Protein AF-A0A925HGG9-F1 (afdb_monomer)

pLDDT: mean 87.17, std 14.85, range [41.72, 98.56]

Radius of gyration: 19.0 Å; Cα contacts (8 Å, |Δi|>4): 160; chains: 1; bounding box: 37×39×63 Å

Mean predicted aligned error: 7.13 Å

Sequence (146 aa):
MLAAGDPIEQRTAVAWAAAGFAATGLAPALGLSPELPGMVASDLAGRQEWWLITAAATAGALWLFLRADKLALRLLAIPLALAPHLWGAPHHVAEAAKSGVPPELAAQFAATSLAVQAILWVLTGFFVGLLWARIGGQPKAAAARG

Nearest PDB structures (foldseek):
  3l8i-assembly3_C-2  TM=3.356E-01  e=2.930E+00  Homo sapiens
  3l8i-assembly4_C  TM=3.356E-01  e=2.930E+00  Homo sapiens
  3rqe-assembly1_C  TM=2.935E-01  e=8.608E+00  Homo sapiens
  7zbh-assembly1_D  TM=2.697E-01  e=5.593E+00  Borreliella burgdorferi B31
  7zbh-assembly1_K  TM=2.684E-01  e=4.272E+00  Borreliella burgdorferi B31

Secondary structure (DSSP, 8-state):
-GGGT----HHHHHHHHHHHHIIIIIHHHTTSPPPPTT-----HHHHHHHHHHHHHHHHHHHHHHHH-SSHHHHHHHHHHHHHHHHH-----HHHHTT--S-HHHHHHHHHHHHHHHHHHHHHHHHHHHHHHHHTT-----SSS--

Solvent-accessible surface area (backbone atoms only — not comparable to full-atom values): 8052 Å² total; per-residue (Å²): 86,77,95,69,72,48,73,66,35,41,72,51,26,28,52,53,21,49,49,48,32,42,13,70,46,54,56,28,38,77,58,58,56,61,73,63,90,88,56,64,70,51,68,62,66,58,44,53,51,48,38,51,51,31,20,51,32,30,43,50,14,53,48,32,45,76,66,46,88,49,66,70,50,30,57,50,14,54,61,44,47,44,51,58,63,73,81,46,53,77,71,49,69,83,39,55,77,66,42,91,64,58,66,67,60,46,51,50,49,25,53,50,51,51,50,52,50,46,51,50,28,38,49,49,11,40,50,51,12,54,50,37,48,71,78,65,49,72,77,93,75,82,92,84,82,128

Foldseek 3Di:
DVVQPDQLALVVLLVVLLLQLCLQPVLLCVQVFDFDPPAPFPDPVQSVVLSVQLSVLSSCLVCQLVPPPDPVSNVVSVCSNCVSPVVGGDDPPVRNVVGPDPVVVGVVCRVVVSVVSSVVSSVSSNVSNVVCVVVPSDDPPDPPDD

Structure (mmCIF, N/CA/C/O backbone):
data_AF-A0A925HGG9-F1
#
_entry.id   AF-A0A925HGG9-F1
#
loop_
_atom_site.group_PDB
_atom_site.id
_atom_site.type_symbol
_atom_site.label_atom_id
_atom_site.label_alt_id
_atom_site.label_comp_id
_atom_site.label_asym_id
_atom_site.label_entity_id
_atom_site.label_seq_id
_atom_site.pdbx_PDB_ins_code
_atom_site.Cartn_x
_atom_site.Cartn_y
_atom_site.Cartn_z
_atom_site.occupancy
_atom_site.B_iso_or_equiv
_atom_site.auth_seq_id
_atom_site.auth_comp_id
_atom_site.auth_asym_id
_atom_site.auth_atom_id
_atom_site.pdbx_PDB_model_num
ATOM 1 N N . MET A 1 1 ? -10.135 3.835 8.286 1.00 86.12 1 MET A N 1
ATOM 2 C CA . MET A 1 1 ? -10.427 4.569 9.543 1.00 86.12 1 MET A CA 1
ATOM 3 C C . MET A 1 1 ? -11.913 4.812 9.732 1.00 86.12 1 MET A C 1
ATOM 5 O O . MET A 1 1 ? -12.518 4.043 10.459 1.00 86.12 1 MET A O 1
ATOM 9 N N . LEU A 1 2 ? -12.517 5.792 9.042 1.00 86.38 2 LEU A N 1
ATOM 10 C CA . LEU A 1 2 ? -13.942 6.135 9.197 1.00 86.38 2 LEU A CA 1
ATOM 11 C C . LEU A 1 2 ? -14.874 4.952 8.907 1.00 86.38 2 LEU A C 1
ATOM 13 O O . LEU A 1 2 ? -15.634 4.548 9.777 1.00 86.38 2 LEU A O 1
ATOM 17 N N . ALA A 1 3 ? -14.730 4.325 7.735 1.00 86.50 3 ALA A N 1
ATOM 18 C CA . ALA A 1 3 ? -15.484 3.118 7.374 1.00 86.50 3 ALA A CA 1
ATOM 19 C C . ALA A 1 3 ? -15.253 1.943 8.342 1.00 86.50 3 ALA A C 1
ATOM 21 O O . ALA A 1 3 ? -16.055 1.024 8.424 1.00 86.50 3 ALA A O 1
ATOM 22 N N . ALA A 1 4 ? -14.136 1.974 9.068 1.00 85.75 4 ALA A N 1
ATOM 23 C CA . ALA A 1 4 ? -13.725 0.934 9.997 1.00 85.75 4 ALA A CA 1
ATOM 24 C C . ALA A 1 4 ? -14.189 1.220 11.441 1.00 85.75 4 ALA A C 1
ATOM 26 O O . ALA A 1 4 ? -14.038 0.374 12.319 1.00 85.75 4 ALA A O 1
ATOM 27 N N . GLY A 1 5 ? -14.740 2.411 11.702 1.00 86.44 5 GLY A N 1
ATOM 28 C CA . GLY A 1 5 ? -15.112 2.857 13.045 1.00 86.44 5 GLY A CA 1
ATOM 29 C C . GLY A 1 5 ? -13.922 3.036 13.993 1.00 86.44 5 GLY A C 1
ATOM 30 O O . GLY A 1 5 ? -14.117 3.097 15.203 1.00 86.44 5 GLY A O 1
ATOM 31 N N . ASP A 1 6 ? -12.695 3.101 13.468 1.00 87.81 6 ASP A N 1
ATOM 32 C CA . ASP A 1 6 ? -11.502 3.266 14.299 1.00 87.81 6 ASP A CA 1
ATOM 33 C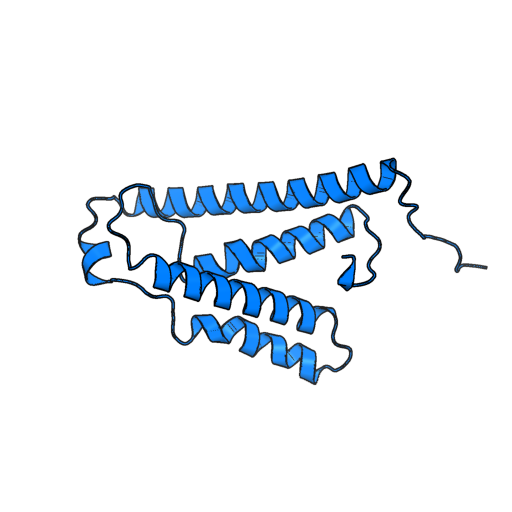 C . ASP A 1 6 ? -11.351 4.711 14.781 1.00 87.81 6 ASP A C 1
ATOM 35 O O . ASP A 1 6 ? -11.584 5.639 13.997 1.00 87.81 6 ASP A O 1
ATOM 39 N N . PRO A 1 7 ? -10.863 4.928 16.018 1.00 88.12 7 PRO A N 1
ATOM 40 C CA . PRO A 1 7 ? -10.482 6.260 16.456 1.00 88.12 7 PRO A CA 1
ATOM 41 C C . PRO A 1 7 ? -9.349 6.795 15.569 1.00 88.12 7 PRO A C 1
ATOM 43 O O . PRO A 1 7 ? -8.360 6.102 15.292 1.00 88.12 7 PRO A O 1
ATOM 46 N N . ILE A 1 8 ? -9.498 8.043 15.119 1.00 89.75 8 ILE A N 1
ATOM 47 C CA . ILE A 1 8 ? -8.494 8.738 14.306 1.00 89.75 8 ILE A CA 1
ATOM 48 C C . ILE A 1 8 ? -7.428 9.307 15.239 1.00 89.75 8 ILE A C 1
ATOM 50 O O . ILE A 1 8 ? -7.400 10.486 15.576 1.00 89.75 8 ILE A O 1
ATOM 54 N N . GLU A 1 9 ? -6.563 8.407 15.684 1.00 91.56 9 GLU A N 1
ATOM 55 C CA . GLU A 1 9 ? -5.372 8.709 16.466 1.00 91.56 9 GLU A CA 1
ATOM 56 C C . GLU A 1 9 ? -4.123 8.447 15.631 1.00 91.56 9 GLU A C 1
ATOM 58 O O . GLU A 1 9 ? -4.153 7.668 14.677 1.00 91.56 9 GLU A O 1
ATOM 63 N N . GLN A 1 10 ? -2.997 9.036 16.032 1.00 91.62 10 GLN A N 1
ATOM 64 C CA . GLN A 1 10 ? -1.728 8.926 15.312 1.00 91.62 10 GLN A CA 1
ATOM 65 C C . GLN A 1 10 ? -1.331 7.477 14.999 1.00 91.62 10 GLN A C 1
ATOM 67 O O . GLN A 1 10 ? -1.019 7.175 13.850 1.00 91.62 10 GLN A O 1
ATOM 72 N N . ARG A 1 11 ? -1.402 6.559 15.978 1.00 92.81 11 ARG A N 1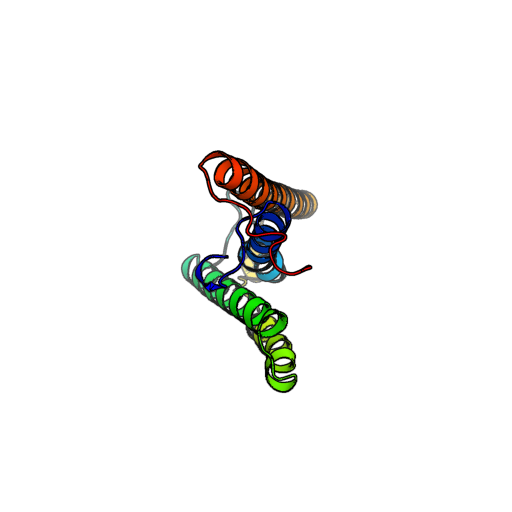
ATOM 73 C CA . ARG A 1 11 ? -1.045 5.142 15.760 1.00 92.81 11 ARG A CA 1
ATOM 74 C C . ARG A 1 11 ? -1.903 4.502 14.667 1.00 92.81 11 ARG A C 1
ATOM 76 O O . ARG A 1 11 ? -1.390 3.824 13.782 1.00 92.81 11 ARG A O 1
ATOM 83 N N . THR A 1 12 ? -3.211 4.743 14.719 1.00 93.44 12 THR A N 1
ATOM 84 C CA . THR A 1 12 ? -4.171 4.114 13.819 1.00 93.44 12 THR A CA 1
ATOM 85 C C . THR A 1 12 ? -4.041 4.747 12.441 1.00 93.44 12 THR A C 1
ATOM 87 O O . THR A 1 12 ? -4.078 4.042 11.441 1.00 93.44 12 THR A O 1
ATOM 90 N N . ALA A 1 13 ? -3.837 6.064 12.372 1.00 95.31 13 ALA A N 1
ATOM 91 C CA . ALA A 1 13 ? -3.688 6.794 11.119 1.00 95.31 13 ALA A CA 1
ATOM 92 C C . ALA A 1 13 ? -2.432 6.360 10.364 1.00 95.31 13 ALA A C 1
ATOM 94 O O . ALA A 1 13 ? -2.503 6.093 9.168 1.00 95.31 13 ALA A O 1
ATOM 95 N N . VAL A 1 14 ? -1.312 6.193 11.072 1.00 96.69 14 VAL A N 1
ATOM 96 C CA . VAL A 1 14 ? -0.078 5.648 10.493 1.00 96.69 14 VAL A CA 1
ATOM 97 C C . VAL A 1 14 ? -0.268 4.195 10.048 1.00 96.69 14 VAL A C 1
ATOM 99 O O . VAL A 1 14 ? 0.162 3.850 8.952 1.00 96.69 14 VAL A O 1
ATOM 102 N N . ALA A 1 15 ? -0.960 3.352 10.823 1.00 95.81 15 ALA A N 1
ATOM 103 C CA . ALA A 1 15 ? -1.235 1.968 10.422 1.00 95.81 15 ALA A CA 1
ATOM 104 C C . ALA A 1 15 ? -2.099 1.883 9.148 1.00 95.81 15 ALA A C 1
ATOM 106 O O . ALA A 1 15 ? -1.789 1.121 8.233 1.00 95.81 15 ALA A O 1
ATOM 107 N N . TRP A 1 16 ? -3.150 2.702 9.050 1.00 95.81 16 TRP A N 1
ATOM 108 C CA . TRP A 1 16 ? -3.981 2.788 7.846 1.00 95.81 16 TRP A CA 1
ATOM 109 C C . TRP A 1 16 ? -3.215 3.358 6.651 1.00 95.81 16 TRP A C 1
ATOM 111 O O . TRP A 1 16 ? -3.417 2.899 5.529 1.00 95.81 16 TRP A O 1
ATOM 121 N N . ALA A 1 17 ? -2.310 4.309 6.876 1.00 97.31 17 ALA A N 1
ATOM 122 C CA . ALA A 1 17 ? -1.447 4.824 5.825 1.00 97.31 17 ALA A CA 1
ATOM 123 C C . ALA A 1 17 ? -0.430 3.781 5.335 1.00 97.31 17 ALA A C 1
ATOM 125 O O . ALA A 1 17 ? -0.222 3.652 4.133 1.00 97.31 17 ALA A O 1
ATOM 126 N N . ALA A 1 18 ? 0.147 2.984 6.238 1.00 97.88 18 ALA A N 1
ATOM 127 C CA . ALA A 1 18 ? 1.018 1.868 5.875 1.00 97.88 18 ALA A CA 1
ATOM 128 C C . ALA A 1 18 ? 0.265 0.804 5.058 1.00 97.88 18 ALA A C 1
ATOM 130 O O . ALA A 1 18 ? 0.793 0.306 4.067 1.00 97.88 18 ALA A O 1
ATOM 131 N N . ALA A 1 19 ? -0.991 0.506 5.413 1.00 97.31 19 ALA A N 1
ATOM 132 C CA . ALA A 1 19 ? -1.858 -0.353 4.606 1.00 97.31 19 ALA A CA 1
ATOM 133 C C . ALA A 1 19 ? -2.152 0.257 3.220 1.00 97.31 19 ALA A C 1
ATOM 135 O O . ALA A 1 19 ? -2.147 -0.456 2.219 1.00 97.31 19 ALA A O 1
ATOM 136 N N . GLY A 1 20 ? -2.350 1.579 3.147 1.00 97.50 20 GLY A N 1
ATOM 137 C CA . GLY A 1 20 ? -2.492 2.315 1.889 1.00 97.50 20 GLY A CA 1
ATOM 138 C C . GLY A 1 20 ? -1.255 2.205 0.998 1.00 97.50 20 GLY A C 1
ATOM 139 O O . GLY A 1 20 ? -1.380 1.887 -0.185 1.00 97.50 20 GLY A O 1
ATOM 140 N N . PHE A 1 21 ? -0.058 2.370 1.566 1.00 98.44 21 PHE A N 1
ATOM 141 C CA . PHE A 1 21 ? 1.205 2.130 0.864 1.00 98.44 21 PHE A CA 1
ATOM 142 C C . PHE A 1 21 ? 1.334 0.678 0.397 1.00 98.44 21 PHE A C 1
ATOM 144 O O . PHE A 1 21 ? 1.690 0.437 -0.755 1.00 98.44 21 PHE A O 1
ATOM 151 N N . ALA A 1 22 ? 1.010 -0.290 1.258 1.00 98.19 22 ALA A N 1
ATOM 152 C CA . ALA A 1 22 ? 1.078 -1.702 0.904 1.00 98.19 22 ALA A CA 1
ATOM 153 C C . ALA A 1 22 ? 0.184 -2.024 -0.305 1.00 98.19 22 ALA A C 1
ATOM 155 O O . ALA A 1 22 ? 0.620 -2.714 -1.223 1.00 98.19 22 ALA A O 1
ATOM 156 N N . ALA A 1 23 ? -1.033 -1.470 -0.332 1.00 98.12 23 ALA A N 1
ATOM 157 C CA . ALA A 1 23 ? -1.988 -1.683 -1.411 1.00 98.12 23 ALA A CA 1
ATOM 158 C C . ALA A 1 23 ? -1.634 -0.942 -2.708 1.00 98.12 23 ALA A C 1
ATOM 160 O O . ALA A 1 23 ? -1.776 -1.501 -3.784 1.00 98.12 23 ALA A O 1
ATOM 161 N N . THR A 1 24 ? -1.177 0.308 -2.634 1.00 97.50 24 THR A N 1
ATOM 162 C CA . THR A 1 24 ? -1.029 1.176 -3.824 1.00 97.50 24 THR A CA 1
ATOM 163 C C . THR A 1 24 ? 0.402 1.292 -4.346 1.00 97.50 24 THR A C 1
ATOM 165 O O . THR A 1 24 ? 0.613 1.698 -5.488 1.00 97.50 24 THR A O 1
ATOM 168 N N . GLY A 1 25 ? 1.387 0.954 -3.517 1.00 97.25 25 GLY A N 1
ATOM 169 C CA . GLY A 1 25 ? 2.809 1.040 -3.831 1.00 97.25 25 GLY A CA 1
ATOM 170 C C . GLY A 1 25 ? 3.468 -0.327 -3.822 1.00 97.25 25 GLY A C 1
ATOM 171 O O . GLY A 1 25 ? 3.876 -0.824 -4.867 1.00 97.25 25 GLY A O 1
ATOM 172 N N . LEU A 1 26 ? 3.537 -0.954 -2.645 1.00 97.56 26 LEU A N 1
ATOM 173 C CA . LEU A 1 26 ? 4.348 -2.155 -2.445 1.00 97.56 26 LEU A CA 1
ATOM 174 C C . LEU A 1 26 ? 3.864 -3.349 -3.273 1.00 97.56 26 LEU A C 1
ATOM 176 O O . LEU A 1 26 ? 4.652 -3.898 -4.035 1.00 97.56 26 LEU A O 1
ATOM 180 N N . ALA A 1 27 ? 2.595 -3.751 -3.136 1.00 97.31 27 ALA A N 1
ATOM 181 C CA . ALA A 1 27 ? 2.078 -4.915 -3.850 1.00 97.31 27 ALA A CA 1
ATOM 182 C C . ALA A 1 27 ? 2.096 -4.709 -5.374 1.00 97.31 27 ALA A C 1
ATOM 184 O O . ALA A 1 27 ? 2.662 -5.558 -6.063 1.00 97.31 27 ALA A O 1
ATOM 185 N N . PRO A 1 28 ? 1.611 -3.580 -5.932 1.00 96.06 28 PRO A N 1
ATOM 186 C CA . PRO A 1 28 ? 1.734 -3.336 -7.363 1.00 96.06 28 PRO A CA 1
ATOM 187 C C . PRO A 1 28 ? 3.186 -3.350 -7.847 1.00 96.06 28 PRO A C 1
ATOM 189 O O . PRO A 1 28 ? 3.455 -3.951 -8.880 1.00 96.06 28 PRO A O 1
ATOM 192 N N . ALA A 1 29 ? 4.137 -2.790 -7.092 1.00 95.25 29 ALA A N 1
ATOM 193 C CA . ALA A 1 29 ? 5.542 -2.756 -7.497 1.00 95.25 29 ALA A CA 1
ATOM 194 C C . ALA A 1 29 ? 6.227 -4.130 -7.570 1.00 95.25 29 ALA A C 1
ATOM 196 O O . ALA A 1 29 ? 7.273 -4.237 -8.207 1.00 95.25 29 ALA A O 1
ATOM 197 N N . LEU A 1 30 ? 5.641 -5.182 -6.981 1.00 93.31 30 LEU A N 1
ATOM 198 C CA . LEU A 1 30 ? 6.107 -6.560 -7.177 1.00 93.31 30 LEU A CA 1
ATOM 199 C C . LEU A 1 30 ? 5.879 -7.059 -8.610 1.00 93.31 30 LEU A C 1
ATOM 201 O O . LEU A 1 30 ? 6.578 -7.967 -9.049 1.00 93.31 30 LEU A O 1
ATOM 205 N N . GLY A 1 31 ? 4.892 -6.501 -9.319 1.00 90.56 31 GLY A N 1
ATOM 206 C CA . GLY A 1 31 ? 4.619 -6.819 -10.722 1.00 90.56 31 GLY A CA 1
ATOM 207 C C . GLY A 1 31 ? 4.934 -5.679 -11.690 1.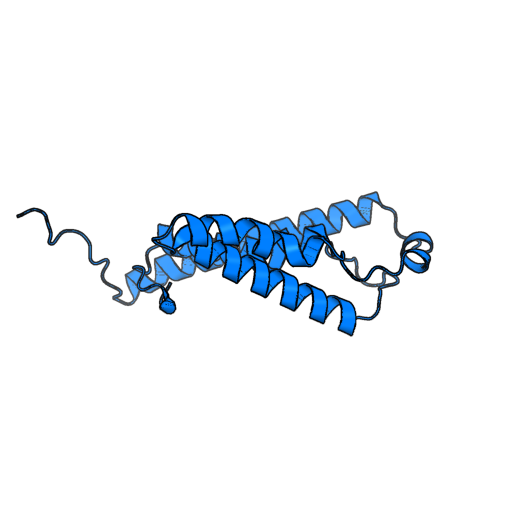00 90.56 31 GLY A C 1
ATOM 208 O O . GLY A 1 31 ? 5.375 -5.948 -12.794 1.00 90.56 31 GLY A O 1
ATOM 209 N N . LEU A 1 32 ? 4.730 -4.421 -11.297 1.00 89.75 32 LEU A N 1
ATOM 210 C CA . LEU A 1 32 ? 5.003 -3.216 -12.090 1.00 89.75 32 LEU A CA 1
ATOM 211 C C . LEU A 1 32 ? 5.836 -2.236 -11.264 1.00 89.75 32 LEU A C 1
ATOM 213 O O . LEU A 1 32 ? 5.300 -1.323 -10.631 1.00 89.75 32 LEU A O 1
ATOM 217 N N . SER A 1 33 ? 7.153 -2.434 -11.242 1.00 90.62 33 SER A N 1
ATOM 218 C CA . SER A 1 33 ? 8.067 -1.511 -10.565 1.00 90.62 33 SER A CA 1
ATOM 219 C C . SER A 1 33 ? 8.001 -0.106 -11.183 1.00 90.62 33 SER A C 1
ATOM 221 O O . SER A 1 33 ? 7.816 -0.003 -12.397 1.00 90.62 33 SER A O 1
ATOM 223 N N . PRO A 1 34 ? 8.208 0.973 -10.402 1.00 90.69 34 PRO A N 1
ATOM 224 C CA . PRO A 1 34 ? 8.263 2.326 -10.948 1.00 90.69 34 PRO A CA 1
ATOM 225 C C . PRO A 1 34 ? 9.278 2.441 -12.091 1.00 90.69 34 PRO A C 1
ATOM 227 O O . PRO A 1 34 ? 10.420 2.000 -11.969 1.00 90.69 34 PRO A O 1
ATOM 230 N N . GLU A 1 35 ? 8.854 3.058 -13.189 1.00 87.06 35 GLU A N 1
ATOM 231 C CA . GLU A 1 35 ? 9.629 3.173 -14.423 1.00 87.06 35 GLU A CA 1
ATOM 232 C C . GLU A 1 35 ? 10.223 4.578 -14.590 1.00 87.06 35 GLU A C 1
ATOM 234 O O . GLU A 1 35 ? 9.564 5.579 -14.296 1.00 87.06 35 GLU A O 1
ATOM 239 N N . LEU A 1 36 ? 11.460 4.665 -15.094 1.00 86.88 36 LEU A N 1
ATOM 240 C CA . LEU A 1 36 ? 12.079 5.945 -15.440 1.00 86.88 36 LEU A CA 1
ATOM 241 C C . LEU A 1 36 ? 11.307 6.654 -16.565 1.00 86.88 36 LEU A C 1
ATOM 243 O O . LEU A 1 36 ? 10.815 6.000 -17.493 1.00 86.88 36 LEU A O 1
ATOM 247 N N . PRO A 1 37 ? 11.273 7.998 -16.555 1.00 80.62 37 PRO A N 1
ATOM 248 C CA . PRO A 1 37 ? 10.771 8.761 -17.688 1.00 80.62 37 PRO A CA 1
ATOM 249 C C . PRO A 1 37 ? 11.505 8.380 -18.981 1.00 80.62 37 PRO A C 1
ATOM 251 O O . PRO A 1 37 ? 12.734 8.352 -19.017 1.00 80.62 37 PRO A O 1
ATOM 254 N N . GLY A 1 38 ? 10.751 8.112 -20.049 1.00 74.94 38 GLY A N 1
ATOM 255 C CA . GLY A 1 38 ? 11.309 7.818 -21.372 1.00 74.94 38 GLY A CA 1
ATOM 256 C C . GLY A 1 38 ? 11.721 6.361 -21.615 1.00 74.94 38 GLY A C 1
ATOM 257 O O . GLY A 1 38 ? 12.257 6.077 -22.685 1.00 74.94 38 GLY A O 1
ATOM 258 N N . MET A 1 39 ? 11.466 5.431 -20.684 1.00 77.38 39 MET A N 1
ATOM 259 C CA . MET A 1 39 ? 11.589 4.000 -20.993 1.00 77.38 39 MET A CA 1
ATOM 260 C C . MET A 1 39 ? 10.526 3.562 -22.004 1.00 77.38 39 MET A C 1
ATOM 262 O O . MET A 1 39 ? 9.408 4.079 -22.010 1.00 77.38 39 MET A O 1
ATOM 266 N N . VAL A 1 40 ? 10.879 2.593 -22.856 1.00 68.69 40 VAL A N 1
ATOM 267 C CA . VAL A 1 40 ? 9.897 1.936 -23.725 1.00 68.69 40 VAL A CA 1
ATOM 268 C C . VAL A 1 40 ? 8.990 1.116 -22.823 1.00 68.69 40 VAL A C 1
ATOM 270 O O . VAL A 1 40 ? 9.432 0.168 -22.177 1.00 68.69 40 VAL A O 1
ATOM 273 N N . ALA A 1 41 ? 7.747 1.556 -22.727 1.00 63.31 41 ALA A N 1
ATOM 274 C CA . ALA A 1 41 ? 6.822 1.112 -21.711 1.00 63.31 41 ALA A CA 1
ATOM 275 C C . ALA A 1 41 ? 5.624 0.420 -22.363 1.00 63.31 41 ALA A C 1
ATOM 277 O O . ALA A 1 41 ? 5.203 0.815 -23.452 1.00 63.31 41 ALA A O 1
ATOM 278 N N . SER A 1 42 ? 5.056 -0.584 -21.688 1.00 64.38 42 SER A N 1
ATOM 279 C CA . SER A 1 42 ? 3.899 -1.307 -22.218 1.00 64.38 42 SER A CA 1
ATOM 280 C C . SER A 1 42 ? 2.647 -0.436 -22.309 1.00 64.38 42 SER A C 1
ATOM 282 O O . SER A 1 42 ? 2.632 0.699 -21.817 1.00 64.38 42 SER A O 1
ATOM 284 N N . ASP A 1 43 ? 1.590 -0.961 -22.938 1.00 79.25 43 ASP A N 1
ATOM 285 C CA . ASP A 1 43 ? 0.301 -0.271 -23.016 1.00 79.25 43 ASP A CA 1
ATOM 286 C C . ASP A 1 43 ? -0.088 0.295 -21.640 1.00 79.25 43 ASP A C 1
ATOM 288 O O . ASP A 1 43 ? -0.160 -0.420 -20.633 1.00 79.25 43 ASP A O 1
ATOM 292 N N . LEU A 1 44 ? -0.259 1.618 -21.588 1.00 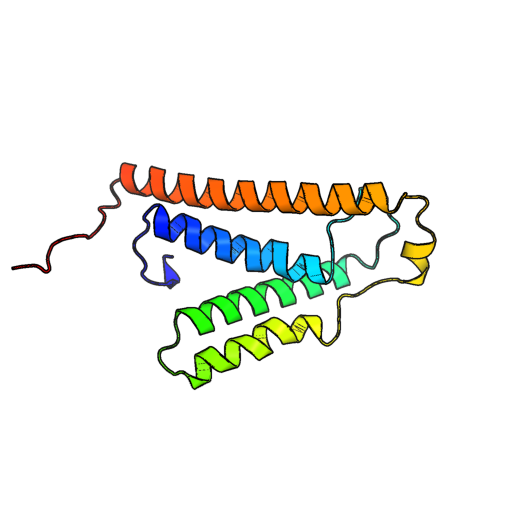83.50 44 LEU A N 1
ATOM 293 C CA . LEU A 1 44 ? -0.520 2.325 -20.342 1.00 83.50 44 LEU A CA 1
ATOM 294 C C . LEU A 1 44 ? -1.843 1.851 -19.741 1.00 83.50 44 LEU A C 1
ATOM 296 O O . LEU A 1 44 ? -1.917 1.679 -18.527 1.00 83.50 44 LEU A O 1
ATOM 300 N N . ALA A 1 45 ? -2.857 1.607 -20.575 1.00 88.50 45 ALA A N 1
ATOM 301 C CA . ALA A 1 45 ? -4.168 1.181 -20.107 1.00 88.50 45 ALA A CA 1
ATOM 302 C C . ALA A 1 45 ? -4.085 -0.167 -19.378 1.00 88.50 45 ALA A C 1
ATOM 304 O O . ALA A 1 45 ? -4.524 -0.252 -18.231 1.00 88.50 45 ALA A O 1
ATOM 305 N N . GLY A 1 46 ? -3.422 -1.169 -19.966 1.00 89.44 46 GLY A N 1
ATOM 306 C CA . GLY A 1 46 ? -3.225 -2.469 -19.318 1.00 89.44 46 GLY A CA 1
ATOM 307 C C . GLY A 1 46 ? -2.504 -2.380 -17.966 1.00 89.44 46 GLY A C 1
ATOM 308 O O . GLY A 1 46 ? -2.885 -3.049 -17.005 1.00 89.44 46 GLY A O 1
ATOM 309 N N . ARG A 1 47 ? -1.489 -1.515 -17.842 1.00 89.94 47 ARG A N 1
ATOM 310 C CA . ARG A 1 47 ? -0.780 -1.307 -16.566 1.00 89.94 47 ARG A CA 1
ATOM 311 C C . ARG A 1 47 ? -1.642 -0.626 -15.510 1.00 89.94 47 ARG A C 1
ATOM 313 O O . ARG A 1 47 ? -1.605 -1.035 -14.353 1.00 89.94 47 ARG A O 1
ATOM 320 N N . GLN A 1 48 ? -2.413 0.389 -15.896 1.00 93.00 48 GLN A N 1
ATOM 321 C CA . GLN A 1 48 ? -3.332 1.081 -14.988 1.00 93.00 48 GLN A CA 1
ATOM 322 C C . GLN A 1 48 ? -4.438 0.141 -14.498 1.00 93.00 48 GLN A C 1
ATOM 324 O O . GLN A 1 48 ? -4.742 0.120 -13.307 1.00 93.00 48 GLN A O 1
ATOM 329 N N . GLU A 1 49 ? -4.993 -0.681 -15.390 1.00 94.56 49 GLU A N 1
ATOM 330 C CA . GLU A 1 49 ? -5.979 -1.701 -15.035 1.00 94.56 49 GLU A CA 1
ATOM 331 C C . GLU A 1 49 ? -5.394 -2.721 -14.052 1.00 94.56 49 GLU A C 1
ATOM 333 O O . GLU A 1 49 ? -5.951 -2.934 -12.972 1.00 94.56 49 GLU A O 1
ATOM 338 N N . TRP A 1 50 ? -4.231 -3.299 -14.368 1.00 95.00 50 TRP A N 1
ATOM 339 C CA . TRP A 1 50 ? -3.583 -4.267 -13.484 1.00 95.00 50 TRP A CA 1
ATOM 340 C C . TRP A 1 50 ? -3.209 -3.650 -12.129 1.00 95.00 50 TRP A C 1
ATOM 342 O O . TRP A 1 50 ? -3.387 -4.288 -11.087 1.00 95.00 50 TRP A O 1
ATOM 352 N N . TRP A 1 51 ? -2.743 -2.397 -12.116 1.00 96.06 51 TRP A N 1
ATOM 353 C CA . TRP A 1 51 ? -2.456 -1.662 -10.885 1.00 96.06 51 TRP A CA 1
ATOM 354 C C . TRP A 1 51 ? -3.717 -1.484 -10.035 1.00 96.06 51 TRP A C 1
ATOM 356 O O . TRP A 1 51 ? -3.689 -1.796 -8.845 1.00 96.06 51 TRP A O 1
ATOM 366 N N . LEU A 1 52 ? -4.834 -1.053 -10.635 1.00 97.19 52 LEU A N 1
ATOM 367 C CA . LEU A 1 52 ? -6.109 -0.870 -9.935 1.00 97.19 52 LEU A CA 1
ATOM 368 C C . LEU A 1 52 ? -6.611 -2.183 -9.330 1.00 97.19 52 LEU A C 1
ATOM 370 O O . LEU A 1 52 ? -7.017 -2.204 -8.168 1.00 97.19 52 LEU A O 1
ATOM 374 N N . ILE A 1 53 ? -6.543 -3.279 -10.090 1.00 97.31 53 ILE A N 1
ATOM 375 C CA . ILE A 1 53 ? -6.940 -4.613 -9.625 1.00 97.31 53 ILE A CA 1
ATOM 376 C C . ILE A 1 53 ? -6.057 -5.051 -8.457 1.00 97.31 53 ILE A C 1
ATOM 378 O O . ILE A 1 53 ? -6.574 -5.468 -7.421 1.00 97.31 53 ILE A O 1
ATOM 382 N N . THR A 1 54 ? -4.736 -4.914 -8.588 1.00 97.88 54 THR A N 1
ATOM 383 C CA . THR A 1 54 ? -3.782 -5.296 -7.538 1.00 97.88 54 THR A CA 1
ATOM 384 C C . THR A 1 54 ? -3.996 -4.472 -6.273 1.00 97.88 54 THR A C 1
ATOM 386 O O . THR A 1 54 ? -4.036 -5.026 -5.170 1.00 97.88 54 THR A O 1
ATOM 389 N N . ALA A 1 55 ? -4.213 -3.164 -6.416 1.00 98.12 55 ALA A N 1
ATOM 390 C CA . ALA A 1 55 ? -4.459 -2.274 -5.293 1.00 98.12 55 ALA A CA 1
ATOM 391 C C . ALA A 1 55 ? -5.782 -2.576 -4.585 1.00 98.12 55 ALA A C 1
ATOM 393 O O . ALA A 1 55 ? -5.812 -2.680 -3.357 1.00 98.12 55 ALA A O 1
ATOM 394 N N . ALA A 1 56 ? -6.863 -2.784 -5.339 1.00 98.31 56 ALA A N 1
ATOM 395 C CA . ALA A 1 56 ? -8.163 -3.141 -4.783 1.00 98.31 56 ALA A CA 1
ATOM 396 C C . ALA A 1 56 ? -8.133 -4.515 -4.093 1.00 98.31 56 ALA A C 1
ATOM 398 O O . ALA A 1 56 ? -8.619 -4.645 -2.968 1.00 98.31 56 ALA A O 1
ATOM 399 N N . ALA A 1 57 ? -7.516 -5.520 -4.722 1.00 98.12 57 ALA A N 1
ATOM 400 C CA . ALA A 1 57 ? -7.357 -6.856 -4.154 1.00 98.12 57 ALA A CA 1
ATOM 401 C C . ALA A 1 57 ? -6.535 -6.826 -2.857 1.00 98.12 57 ALA A C 1
ATOM 403 O O . ALA A 1 57 ? -6.958 -7.389 -1.848 1.00 98.12 57 ALA A O 1
ATOM 404 N N . THR A 1 58 ? -5.415 -6.098 -2.839 1.00 98.19 58 THR A N 1
ATOM 405 C CA . THR A 1 58 ? -4.565 -5.958 -1.646 1.00 98.19 58 THR A CA 1
ATOM 406 C C . THR A 1 58 ? -5.283 -5.209 -0.525 1.00 98.19 58 THR A C 1
ATOM 408 O O . THR A 1 58 ? -5.259 -5.649 0.624 1.00 98.19 58 THR A O 1
ATOM 411 N N . ALA A 1 59 ? -5.970 -4.105 -0.836 1.00 97.94 59 ALA A N 1
ATOM 412 C CA . ALA A 1 59 ? -6.755 -3.362 0.148 1.00 97.94 59 ALA A CA 1
ATOM 413 C C . ALA A 1 59 ? -7.884 -4.225 0.736 1.00 97.94 59 ALA A C 1
ATOM 415 O O . ALA A 1 59 ? -8.070 -4.255 1.955 1.00 97.94 59 ALA A O 1
ATOM 416 N N . GLY A 1 60 ? -8.596 -4.969 -0.116 1.00 97.75 60 GLY A N 1
ATOM 417 C CA . GLY A 1 60 ? -9.628 -5.919 0.291 1.00 97.75 60 GLY A CA 1
ATOM 418 C C . GLY A 1 60 ? -9.074 -7.049 1.158 1.00 97.75 60 GLY A C 1
ATOM 419 O O . GLY A 1 60 ? -9.651 -7.354 2.197 1.00 97.75 60 GLY A O 1
ATOM 420 N N . ALA A 1 61 ? -7.926 -7.622 0.793 1.00 97.75 61 ALA A N 1
ATOM 421 C CA . ALA A 1 61 ? -7.256 -8.665 1.563 1.00 97.75 61 ALA A CA 1
ATOM 422 C C . ALA A 1 61 ? -6.816 -8.168 2.945 1.00 97.75 61 ALA A C 1
ATOM 424 O O . ALA A 1 61 ? -7.121 -8.809 3.950 1.00 97.75 61 ALA A O 1
ATOM 425 N N . LEU A 1 62 ? -6.166 -7.003 3.022 1.00 97.19 62 LEU A N 1
ATOM 426 C CA . LEU A 1 62 ? -5.772 -6.393 4.295 1.00 97.19 62 LEU A CA 1
ATOM 427 C C . LEU A 1 62 ? -6.990 -6.109 5.176 1.00 97.19 62 LEU A C 1
ATOM 429 O O . LEU A 1 62 ? -6.974 -6.418 6.368 1.00 97.19 62 LEU A O 1
ATOM 433 N N . TRP A 1 63 ? -8.066 -5.577 4.592 1.00 95.94 63 TRP A N 1
ATOM 434 C CA . TRP A 1 63 ? -9.320 -5.366 5.307 1.00 95.94 63 TRP A CA 1
ATOM 435 C C . TRP A 1 63 ? -9.872 -6.676 5.872 1.00 95.94 63 TRP A C 1
ATOM 437 O O . TRP A 1 63 ? -10.132 -6.777 7.069 1.00 95.94 63 TRP A O 1
ATOM 447 N N . LEU A 1 64 ? -10.014 -7.694 5.023 1.00 96.19 64 LEU A N 1
ATOM 448 C CA . LEU A 1 64 ? -10.568 -8.995 5.382 1.00 96.19 64 LEU A CA 1
ATOM 449 C C . LEU A 1 64 ? -9.729 -9.676 6.477 1.00 96.19 64 LEU A C 1
ATOM 451 O O . LEU A 1 64 ? -10.278 -10.171 7.459 1.00 96.19 64 LEU A O 1
ATOM 455 N N . PHE A 1 65 ? -8.401 -9.642 6.349 1.00 96.25 65 PHE A N 1
ATOM 456 C CA . PHE A 1 65 ? -7.468 -10.238 7.304 1.00 96.25 65 PHE A CA 1
ATOM 457 C C . PHE A 1 65 ? -7.530 -9.571 8.682 1.00 96.25 65 PHE A C 1
ATOM 459 O O . PHE A 1 65 ? -7.558 -10.256 9.704 1.00 96.25 65 PHE A O 1
ATOM 466 N N . LEU A 1 66 ? -7.571 -8.237 8.716 1.00 93.12 66 LEU A N 1
ATOM 467 C CA . LEU A 1 66 ? -7.545 -7.471 9.961 1.00 93.12 66 LEU A CA 1
ATOM 468 C C . LEU A 1 66 ? -8.917 -7.381 10.637 1.00 93.12 66 LEU A C 1
ATOM 470 O O . LEU A 1 66 ? -8.979 -7.208 11.853 1.00 93.12 66 LEU A O 1
ATOM 474 N N . ARG A 1 67 ? -10.014 -7.463 9.871 1.00 91.56 67 ARG A N 1
ATOM 475 C CA . ARG A 1 67 ? -11.369 -7.173 10.371 1.00 91.56 67 ARG A CA 1
ATOM 476 C C . ARG A 1 67 ? -12.308 -8.357 10.458 1.00 91.56 67 ARG A C 1
ATOM 478 O O . ARG A 1 67 ? -13.290 -8.257 11.181 1.00 91.56 67 ARG A O 1
ATOM 485 N N . ALA A 1 68 ? -12.066 -9.452 9.746 1.00 92.75 68 ALA A N 1
ATOM 486 C CA . ALA A 1 68 ? -12.989 -10.572 9.823 1.00 92.75 68 ALA A CA 1
ATOM 487 C C . ALA A 1 68 ? -12.912 -11.273 11.189 1.00 92.75 68 ALA A C 1
ATOM 489 O O . ALA A 1 68 ? -11.822 -11.565 11.688 1.00 92.75 68 ALA A O 1
ATOM 490 N N . ASP A 1 69 ? -14.068 -11.614 11.757 1.00 92.44 69 ASP A N 1
ATOM 491 C CA . ASP A 1 69 ? -14.153 -12.406 12.994 1.00 92.44 69 ASP A CA 1
ATOM 492 C C . ASP A 1 69 ? -13.922 -13.900 12.736 1.00 92.44 69 ASP A C 1
ATOM 494 O O . ASP A 1 69 ? -13.388 -14.628 13.571 1.00 92.44 69 ASP A O 1
ATOM 498 N N . LYS A 1 70 ? -14.308 -14.376 11.546 1.00 96.00 70 LYS A N 1
ATOM 499 C CA . LYS A 1 70 ? -14.180 -15.783 11.156 1.00 96.00 70 LYS A CA 1
ATOM 500 C C . LYS A 1 70 ? -12.782 -16.059 10.613 1.00 96.00 70 LYS A C 1
ATOM 502 O O . LYS A 1 70 ? -12.376 -15.453 9.621 1.00 96.00 70 LYS A O 1
ATOM 507 N N . LEU A 1 71 ? -12.100 -17.058 11.177 1.00 95.00 71 LEU A N 1
ATOM 508 C CA . LEU A 1 71 ? -10.786 -17.505 10.698 1.00 95.00 71 LEU A CA 1
ATOM 509 C C . LEU A 1 71 ? -10.800 -17.847 9.201 1.00 95.00 71 LEU A C 1
ATOM 511 O O . LEU A 1 71 ? -9.887 -17.457 8.485 1.00 95.00 71 LEU A O 1
ATOM 515 N N . ALA A 1 72 ? -11.861 -18.495 8.711 1.00 95.19 72 ALA A N 1
ATOM 516 C CA . ALA A 1 72 ? -12.008 -18.827 7.292 1.00 95.19 72 ALA A CA 1
ATOM 517 C C . ALA A 1 72 ? -11.937 -17.590 6.376 1.00 95.19 72 ALA A C 1
ATOM 519 O O . ALA A 1 72 ? -11.301 -17.635 5.328 1.00 95.19 72 ALA A O 1
ATOM 520 N N . LEU A 1 73 ? -12.534 -16.467 6.792 1.00 94.25 73 LEU A N 1
ATOM 521 C CA . LEU A 1 73 ? -12.446 -15.213 6.045 1.00 94.25 73 LEU A CA 1
ATOM 522 C C . LEU A 1 73 ? -11.039 -14.620 6.133 1.00 94.25 73 LEU A C 1
ATOM 524 O O . LEU A 1 73 ? -10.514 -14.178 5.125 1.00 94.25 73 LEU A O 1
ATOM 528 N N . ARG A 1 74 ? -10.370 -14.673 7.290 1.00 95.12 74 ARG A N 1
ATOM 529 C CA . ARG A 1 74 ? -8.966 -14.234 7.369 1.00 95.12 74 ARG A CA 1
ATOM 530 C C . ARG A 1 74 ? -8.058 -15.048 6.448 1.00 95.12 74 ARG A C 1
ATOM 532 O O . ARG A 1 74 ? -7.202 -14.474 5.788 1.00 95.12 74 ARG A O 1
ATOM 539 N N . LEU A 1 75 ? -8.271 -16.361 6.361 1.00 96.12 75 LEU A N 1
ATOM 540 C CA . LEU A 1 75 ? -7.518 -17.231 5.455 1.00 96.12 75 LEU A CA 1
ATOM 541 C C . LEU A 1 75 ? -7.796 -16.916 3.980 1.00 96.12 75 LEU A C 1
ATOM 543 O O . LEU A 1 75 ? -6.876 -16.991 3.173 1.00 96.12 75 LEU A O 1
ATOM 547 N N . LEU A 1 76 ? -9.018 -16.494 3.635 1.00 96.94 76 LEU A N 1
ATOM 548 C CA . LEU A 1 76 ? -9.379 -16.063 2.279 1.00 96.94 76 LEU A CA 1
ATOM 549 C C . LEU A 1 76 ? -8.627 -14.794 1.827 1.00 96.94 76 LEU A C 1
ATOM 551 O O . LEU A 1 76 ? -8.479 -14.566 0.628 1.00 96.94 76 LEU A O 1
ATOM 555 N N . ALA A 1 77 ? -8.092 -13.993 2.752 1.00 96.44 77 ALA A N 1
ATOM 556 C CA . ALA A 1 77 ? -7.295 -12.820 2.400 1.00 96.44 77 ALA A CA 1
ATOM 557 C C . ALA A 1 77 ? -6.012 -13.182 1.635 1.00 96.44 77 ALA A C 1
ATOM 559 O O . ALA A 1 77 ? -5.586 -12.431 0.763 1.00 96.44 77 ALA A O 1
ATOM 560 N N . ILE A 1 78 ? -5.412 -14.339 1.934 1.00 96.56 78 ILE A N 1
ATOM 561 C CA . ILE A 1 78 ? -4.164 -14.788 1.306 1.00 96.56 78 ILE A CA 1
ATOM 562 C C . ILE A 1 78 ? -4.351 -15.009 -0.204 1.00 96.56 78 ILE A C 1
ATOM 564 O O . ILE A 1 78 ? -3.671 -14.334 -0.978 1.00 96.56 78 ILE A O 1
ATOM 568 N N . PRO A 1 79 ? -5.267 -15.885 -0.671 1.00 97.19 79 PRO A N 1
ATOM 569 C CA . PRO A 1 79 ? -5.478 -16.064 -2.103 1.00 97.19 79 PRO A CA 1
ATOM 570 C C . PRO A 1 7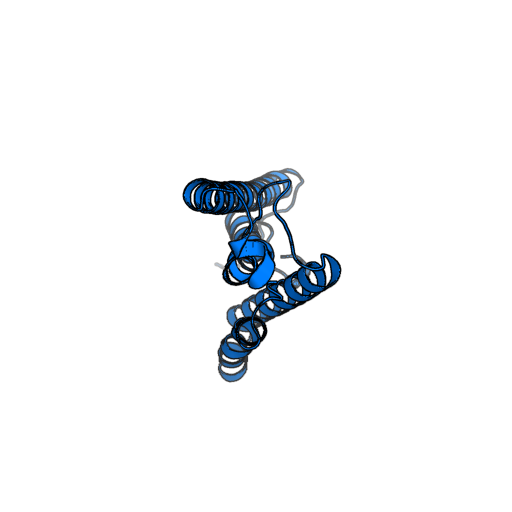9 ? -5.996 -14.790 -2.777 1.00 97.19 79 PRO A C 1
ATOM 572 O O . PRO A 1 79 ? -5.655 -14.557 -3.930 1.00 97.19 79 PRO A O 1
ATOM 575 N N . LEU A 1 80 ? -6.753 -13.937 -2.075 1.00 97.12 80 LEU A N 1
ATOM 576 C CA . LEU A 1 80 ? -7.190 -12.649 -2.620 1.00 97.12 80 LEU A CA 1
ATOM 577 C C . LEU A 1 80 ? -6.007 -11.713 -2.913 1.00 97.12 80 LEU A C 1
ATOM 579 O O . LEU A 1 80 ? -5.960 -11.122 -3.987 1.00 97.12 80 LEU A O 1
ATOM 583 N N . ALA A 1 81 ? -5.041 -11.605 -1.995 1.00 96.69 81 ALA A N 1
ATOM 584 C CA . ALA A 1 81 ? -3.830 -10.815 -2.210 1.00 96.69 81 ALA A CA 1
ATOM 585 C C . ALA A 1 81 ? -2.939 -11.409 -3.312 1.00 96.69 81 ALA A C 1
ATOM 587 O O . ALA A 1 81 ? -2.320 -10.669 -4.066 1.00 96.69 81 ALA A O 1
ATOM 588 N N . LEU A 1 82 ? -2.881 -12.741 -3.420 1.00 95.94 82 LEU A N 1
ATOM 589 C CA . LEU A 1 82 ? -2.049 -13.424 -4.413 1.00 95.94 82 LEU A CA 1
ATOM 590 C C . LEU A 1 82 ? -2.651 -13.425 -5.821 1.00 95.94 82 LEU A C 1
ATOM 592 O O . LEU A 1 82 ? -1.892 -13.439 -6.784 1.00 95.94 82 LEU A O 1
ATOM 596 N N . ALA A 1 83 ? -3.980 -13.394 -5.954 1.00 95.56 83 ALA A N 1
ATOM 597 C CA . ALA A 1 83 ? -4.692 -13.475 -7.230 1.00 95.56 83 ALA A CA 1
ATOM 598 C C . ALA A 1 83 ? -4.095 -12.606 -8.361 1.00 95.56 83 ALA A C 1
ATOM 600 O O . ALA A 1 83 ? -3.756 -13.179 -9.399 1.00 95.56 83 ALA A O 1
ATOM 601 N N . PRO A 1 84 ? -3.877 -11.283 -8.191 1.00 94.44 84 PRO A N 1
ATOM 602 C CA . PRO A 1 84 ? -3.303 -10.437 -9.246 1.00 94.44 84 PRO A CA 1
ATOM 603 C C . PRO A 1 84 ? -1.885 -10.833 -9.679 1.00 94.44 84 PRO A C 1
ATOM 605 O O . PRO A 1 84 ? -1.473 -10.563 -10.809 1.00 94.44 84 PRO A O 1
ATOM 608 N N . HIS A 1 85 ? -1.131 -11.485 -8.796 1.00 94.62 85 HIS A N 1
ATOM 609 C CA . HIS A 1 85 ? 0.242 -11.903 -9.055 1.00 94.62 85 HIS A CA 1
ATOM 610 C C . HIS A 1 85 ? 0.328 -13.243 -9.793 1.00 94.62 85 HIS A C 1
ATOM 612 O O . HIS A 1 85 ? 1.375 -13.542 -10.358 1.00 94.62 85 HIS A O 1
ATOM 618 N N . LEU A 1 86 ? -0.752 -14.035 -9.833 1.00 93.88 86 LEU A N 1
ATOM 619 C CA . LEU A 1 86 ? -0.758 -15.344 -10.497 1.00 93.88 86 LEU A CA 1
ATOM 620 C C . LEU A 1 86 ? -0.743 -15.237 -12.024 1.00 93.88 86 LEU A C 1
ATOM 622 O O . LEU A 1 86 ? -0.064 -16.022 -12.679 1.00 93.88 86 LEU A O 1
ATOM 626 N N . TRP A 1 87 ? -1.474 -14.276 -12.594 1.00 89.44 87 TRP A N 1
ATOM 627 C CA . TRP A 1 87 ? -1.420 -13.993 -14.035 1.00 89.44 87 TRP A CA 1
ATOM 628 C C . TRP A 1 87 ? -0.295 -13.018 -14.407 1.00 89.44 87 TRP A C 1
ATOM 630 O O . TRP A 1 87 ? 0.083 -12.944 -15.573 1.00 89.44 87 TRP A O 1
ATOM 640 N N . GLY A 1 88 ? 0.274 -12.321 -13.417 1.00 87.56 88 GLY A N 1
ATOM 641 C CA . GLY A 1 88 ? 1.383 -11.391 -13.605 1.00 87.56 88 GLY A CA 1
ATOM 642 C C . GLY A 1 88 ? 0.958 -10.077 -14.257 1.00 87.56 88 GLY A C 1
ATOM 643 O O . GLY A 1 88 ? -0.117 -9.952 -14.841 1.00 87.56 88 GLY A O 1
ATOM 644 N N . ALA A 1 89 ? 1.797 -9.055 -14.121 1.00 86.69 89 ALA A N 1
ATOM 645 C CA . ALA A 1 89 ? 1.498 -7.772 -14.733 1.00 86.69 89 ALA A CA 1
ATOM 646 C C . ALA A 1 89 ? 1.747 -7.788 -16.251 1.00 86.69 89 ALA A C 1
ATOM 648 O O . ALA A 1 89 ? 2.568 -8.577 -16.730 1.00 86.69 89 ALA A O 1
ATOM 649 N N . PRO A 1 90 ? 1.091 -6.915 -17.030 1.00 83.69 90 PRO A N 1
ATOM 650 C CA . PRO A 1 90 ? 1.344 -6.810 -18.463 1.00 83.69 90 PRO A CA 1
ATOM 651 C C . PRO A 1 90 ? 2.738 -6.220 -18.742 1.00 83.69 90 PRO A C 1
ATOM 653 O O . PRO A 1 90 ? 2.953 -5.010 -18.644 1.00 83.69 90 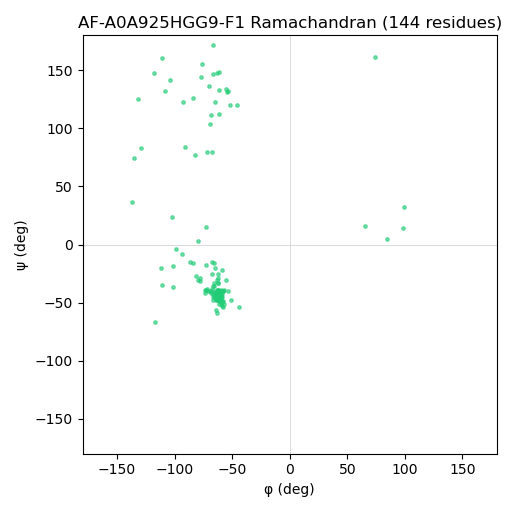PRO A O 1
ATOM 656 N N . HIS A 1 91 ? 3.683 -7.086 -19.120 1.00 72.94 91 HIS A N 1
ATOM 657 C CA . HIS A 1 91 ? 5.039 -6.716 -19.537 1.00 72.94 91 HIS A CA 1
ATOM 658 C C . HIS A 1 91 ? 5.208 -6.909 -21.046 1.00 72.94 91 HIS A C 1
ATOM 660 O O . HIS A 1 91 ? 4.951 -7.998 -21.560 1.00 72.94 91 HIS A O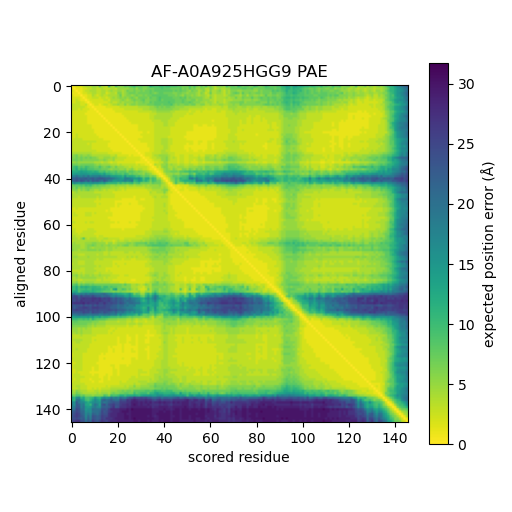 1
ATOM 666 N N . HIS A 1 92 ? 5.764 -5.918 -21.744 1.00 62.56 92 HIS A N 1
ATOM 667 C CA . HIS A 1 92 ? 6.303 -6.128 -23.092 1.00 62.56 92 HIS A CA 1
ATOM 668 C C . HIS A 1 92 ? 7.781 -6.505 -22.978 1.00 62.56 92 HIS A C 1
ATOM 670 O O . HIS A 1 92 ? 8.679 -5.670 -23.075 1.00 62.56 92 HIS A O 1
ATOM 676 N N . VAL A 1 93 ? 8.042 -7.794 -22.739 1.00 55.00 93 VAL A N 1
ATOM 677 C CA . VAL A 1 93 ? 9.398 -8.354 -22.533 1.00 55.00 93 VAL A CA 1
ATOM 678 C C . VAL A 1 93 ? 10.346 -8.022 -23.701 1.00 55.00 93 VAL A C 1
ATOM 680 O O . VAL A 1 93 ? 11.544 -7.827 -23.504 1.00 55.00 93 VAL A O 1
ATOM 683 N N . ALA A 1 94 ? 9.808 -7.884 -24.918 1.00 51.09 94 ALA A N 1
ATOM 684 C CA . ALA A 1 94 ? 10.567 -7.539 -26.122 1.00 51.09 94 ALA A CA 1
ATOM 685 C C . ALA A 1 94 ? 11.045 -6.071 -26.182 1.00 51.09 94 ALA A C 1
ATOM 687 O O . ALA A 1 94 ? 11.938 -5.755 -26.970 1.00 51.09 94 ALA A O 1
ATOM 688 N N . GLU A 1 95 ? 10.458 -5.177 -25.385 1.00 52.94 95 GLU A N 1
ATOM 689 C CA . GLU A 1 95 ? 10.748 -3.737 -25.379 1.00 52.94 95 GLU A CA 1
ATOM 690 C C . GLU A 1 95 ? 11.654 -3.338 -24.210 1.00 52.94 95 GLU A C 1
ATOM 692 O O . GLU A 1 95 ? 12.580 -2.551 -24.399 1.00 52.94 95 GLU A O 1
ATOM 697 N N . ALA A 1 96 ? 11.483 -3.967 -23.041 1.00 55.19 96 ALA A N 1
ATOM 698 C CA . ALA A 1 96 ? 12.363 -3.770 -21.887 1.00 55.19 96 ALA A CA 1
ATOM 699 C C . ALA A 1 96 ? 13.824 -4.156 -22.197 1.00 55.19 96 ALA A C 1
ATOM 701 O O . ALA A 1 96 ? 14.750 -3.425 -21.846 1.00 55.19 96 ALA A O 1
ATOM 702 N N . ALA A 1 97 ? 14.031 -5.246 -22.950 1.00 51.84 97 ALA A N 1
ATOM 703 C CA . ALA A 1 97 ? 15.351 -5.685 -23.417 1.00 51.84 97 ALA A CA 1
ATOM 704 C C . ALA A 1 97 ? 15.998 -4.742 -24.454 1.00 51.84 97 ALA A C 1
ATOM 706 O O . ALA A 1 97 ? 17.193 -4.848 -24.719 1.00 51.84 97 ALA A O 1
ATOM 707 N N . LYS A 1 98 ? 15.221 -3.825 -25.050 1.00 54.16 98 LYS A N 1
ATOM 708 C CA . LYS A 1 98 ? 15.704 -2.787 -25.978 1.00 54.16 98 LYS A CA 1
ATOM 709 C C . LYS A 1 98 ? 15.891 -1.433 -25.300 1.00 54.16 98 LYS A C 1
ATOM 711 O O . LYS A 1 98 ? 16.336 -0.492 -25.959 1.00 54.16 98 LYS A O 1
ATOM 716 N N . SER A 1 99 ? 15.534 -1.305 -24.020 1.00 62.91 99 SER A N 1
ATOM 717 C CA . SER A 1 99 ? 15.779 -0.068 -23.291 1.00 62.91 99 SER A CA 1
ATOM 718 C C . SER A 1 99 ? 17.292 0.138 -23.183 1.00 62.91 99 SER A C 1
ATOM 720 O O . SER A 1 99 ? 18.021 -0.710 -22.679 1.00 62.91 99 SER A O 1
ATOM 722 N N . GLY A 1 100 ? 17.791 1.269 -23.683 1.00 71.12 100 GLY A N 1
ATOM 723 C CA . GLY A 1 100 ? 19.198 1.660 -23.525 1.00 71.12 100 GLY A CA 1
ATOM 724 C C . GLY A 1 100 ? 19.538 2.107 -22.099 1.00 71.12 100 GLY A C 1
ATOM 725 O O . GLY A 1 100 ? 20.543 2.781 -21.894 1.00 71.12 100 GLY A O 1
ATOM 726 N N . VAL A 1 101 ? 18.666 1.808 -21.132 1.00 79.00 101 VAL A N 1
ATOM 727 C CA . VAL A 1 101 ? 18.758 2.263 -19.750 1.00 79.00 101 VAL A CA 1
ATOM 728 C C . VAL A 1 101 ? 19.509 1.210 -18.936 1.00 79.00 101 VAL A C 1
ATOM 730 O O . VAL A 1 101 ? 19.070 0.061 -18.884 1.00 79.00 101 VAL A O 1
ATOM 733 N N . PRO A 1 102 ? 20.617 1.582 -18.273 1.00 86.50 102 PRO A N 1
ATOM 734 C CA . PRO A 1 102 ? 21.318 0.689 -17.362 1.00 86.50 102 PRO A CA 1
ATOM 735 C C . PRO A 1 102 ? 20.391 0.134 -16.265 1.00 86.50 102 PRO A C 1
ATOM 737 O O . PRO A 1 102 ? 19.657 0.910 -15.636 1.00 86.50 102 PRO A O 1
ATOM 740 N N . PRO A 1 103 ? 20.427 -1.181 -15.988 1.00 85.25 103 PRO A N 1
ATOM 741 C CA . PRO A 1 103 ? 19.552 -1.812 -15.001 1.00 85.25 103 PRO A CA 1
ATOM 742 C C . PRO A 1 103 ? 19.770 -1.272 -13.582 1.00 85.25 103 PRO A C 1
ATOM 744 O O . PRO A 1 103 ? 18.827 -1.215 -12.794 1.00 85.25 103 PRO A O 1
ATOM 747 N N . GLU A 1 104 ? 20.977 -0.806 -13.259 1.00 90.06 104 GLU A N 1
ATOM 748 C CA . GLU A 1 104 ? 21.297 -0.196 -11.967 1.00 90.06 104 GLU A CA 1
ATOM 749 C C . GLU A 1 104 ? 20.507 1.100 -11.746 1.00 90.06 104 GLU A C 1
ATOM 751 O O . GLU A 1 104 ? 19.998 1.335 -10.649 1.00 90.06 104 GLU A O 1
ATOM 756 N N . LEU A 1 105 ? 20.344 1.917 -12.795 1.00 91.00 105 LEU A N 1
ATOM 757 C CA . LEU A 1 105 ? 19.558 3.151 -12.725 1.00 91.00 105 LEU A CA 1
ATOM 758 C C . LEU A 1 105 ? 18.066 2.849 -12.578 1.00 91.00 105 LEU A C 1
ATOM 760 O O . LEU A 1 105 ? 17.388 3.508 -11.788 1.00 91.00 105 LEU A O 1
ATOM 764 N N . ALA A 1 106 ? 17.560 1.836 -13.286 1.00 88.88 106 ALA A N 1
ATOM 765 C CA . ALA A 1 106 ? 16.176 1.384 -13.150 1.00 88.88 106 ALA A CA 1
ATOM 766 C C . ALA A 1 106 ? 15.881 0.890 -11.726 1.00 88.88 106 ALA A C 1
ATOM 768 O O . ALA A 1 106 ? 14.911 1.328 -11.105 1.00 88.88 106 ALA A O 1
ATOM 769 N N . ALA A 1 107 ? 16.760 0.055 -11.168 1.00 91.00 107 ALA A N 1
ATOM 770 C CA . ALA A 1 107 ? 16.629 -0.442 -9.803 1.00 91.00 107 ALA A CA 1
ATOM 771 C C . ALA A 1 107 ? 16.706 0.691 -8.764 1.00 91.00 107 ALA A C 1
ATOM 773 O O . ALA A 1 107 ? 15.880 0.752 -7.850 1.00 91.00 107 ALA A O 1
ATOM 774 N N . GLN A 1 108 ? 17.653 1.624 -8.916 1.00 95.06 108 GLN A N 1
ATOM 775 C CA . GLN A 1 108 ? 17.788 2.769 -8.015 1.00 95.06 108 GLN A CA 1
ATOM 776 C C . GLN A 1 108 ? 16.558 3.682 -8.064 1.00 95.06 108 GLN A C 1
ATOM 778 O O . GLN A 1 108 ? 16.085 4.136 -7.017 1.00 95.06 108 GLN A O 1
ATOM 783 N N . PHE A 1 109 ? 16.018 3.937 -9.257 1.00 93.75 109 PHE A N 1
ATOM 784 C CA . PHE A 1 109 ? 14.804 4.725 -9.426 1.00 93.75 109 PHE A CA 1
ATOM 785 C C . PHE A 1 109 ? 13.594 4.046 -8.781 1.00 93.75 109 PHE A C 1
ATOM 787 O O . PHE A 1 109 ? 12.867 4.696 -8.025 1.00 93.75 109 PHE A O 1
ATOM 794 N N . ALA A 1 110 ? 13.405 2.746 -9.019 1.00 94.12 110 ALA A N 1
ATOM 795 C CA . ALA A 1 110 ? 12.320 1.973 -8.425 1.00 94.12 110 ALA A CA 1
ATOM 796 C C . ALA A 1 110 ? 12.390 1.994 -6.890 1.00 94.12 110 ALA A C 1
ATOM 798 O O . ALA A 1 110 ? 11.402 2.318 -6.226 1.00 94.12 110 ALA A O 1
ATOM 799 N N . ALA A 1 111 ? 13.573 1.731 -6.326 1.00 96.69 111 ALA A N 1
ATOM 800 C CA . ALA A 1 111 ? 13.792 1.735 -4.883 1.00 96.69 111 ALA A CA 1
ATOM 801 C C . ALA A 1 111 ? 13.556 3.122 -4.265 1.00 96.69 111 ALA A C 1
ATOM 803 O O . ALA A 1 111 ? 12.862 3.243 -3.255 1.00 96.69 111 ALA A O 1
ATOM 804 N N . THR A 1 112 ? 14.082 4.178 -4.891 1.00 97.62 112 THR A N 1
ATOM 805 C CA . THR A 1 112 ? 13.927 5.555 -4.399 1.00 97.62 112 THR A CA 1
ATOM 806 C C . THR A 1 112 ? 12.472 6.013 -4.484 1.00 97.62 112 THR A C 1
ATOM 808 O O . THR A 1 112 ? 11.955 6.587 -3.529 1.00 97.62 112 THR A O 1
ATOM 811 N N . SER A 1 113 ? 11.782 5.712 -5.585 1.00 97.38 113 SER A N 1
ATOM 812 C CA . SER A 1 113 ? 10.365 6.044 -5.771 1.00 97.38 113 SER A CA 1
ATOM 813 C C . SER A 1 113 ? 9.485 5.375 -4.717 1.00 97.38 113 SER A C 1
ATOM 815 O O . SER A 1 113 ? 8.652 6.039 -4.099 1.00 97.38 113 SER A O 1
ATOM 817 N N . LEU A 1 114 ? 9.712 4.084 -4.448 1.00 97.62 114 LEU A N 1
ATOM 818 C CA . LEU A 1 114 ? 9.002 3.355 -3.395 1.00 97.62 114 LEU A CA 1
ATOM 819 C C . LEU A 1 114 ? 9.295 3.920 -2.004 1.00 97.62 114 LEU A C 1
ATOM 821 O O . LEU A 1 114 ? 8.371 4.081 -1.208 1.00 97.62 114 LEU A O 1
ATOM 825 N N . ALA A 1 115 ? 10.554 4.255 -1.712 1.00 98.38 115 ALA A N 1
ATOM 826 C CA . ALA A 1 115 ? 10.933 4.844 -0.431 1.00 98.38 115 ALA A CA 1
ATOM 827 C C . ALA A 1 115 ? 10.249 6.201 -0.210 1.00 98.38 115 ALA A C 1
ATOM 829 O O . ALA A 1 115 ? 9.660 6.432 0.846 1.00 98.38 115 ALA A O 1
ATOM 830 N N . VAL A 1 116 ? 10.262 7.077 -1.221 1.00 98.38 116 VAL A N 1
ATOM 831 C CA . VAL A 1 116 ? 9.568 8.372 -1.174 1.00 98.38 116 VAL A CA 1
ATOM 832 C C . VAL A 1 116 ? 8.068 8.168 -0.978 1.00 98.38 116 VAL A C 1
ATOM 834 O O . VAL A 1 116 ? 7.477 8.799 -0.104 1.00 98.38 116 VAL A O 1
ATOM 837 N N . GLN A 1 117 ? 7.449 7.255 -1.727 1.00 98.19 117 GLN A N 1
ATOM 838 C CA . GLN A 1 117 ? 6.025 6.955 -1.590 1.00 98.19 117 GLN A CA 1
ATOM 839 C C . GLN A 1 117 ? 5.676 6.447 -0.181 1.00 98.19 117 GLN A C 1
ATOM 841 O O . GLN A 1 117 ? 4.695 6.905 0.407 1.00 98.19 117 GLN A O 1
ATOM 846 N N . ALA A 1 118 ? 6.484 5.548 0.388 1.00 98.31 118 ALA A N 1
ATOM 847 C CA . ALA A 1 118 ? 6.299 5.041 1.746 1.00 98.31 118 ALA A CA 1
ATOM 848 C C . ALA A 1 118 ? 6.387 6.163 2.790 1.00 98.31 118 ALA A C 1
ATOM 850 O O . ALA A 1 118 ? 5.523 6.268 3.664 1.00 98.31 118 ALA A O 1
ATOM 851 N N . ILE A 1 119 ? 7.397 7.032 2.673 1.00 98.56 119 ILE A N 1
ATOM 852 C CA . ILE A 1 119 ? 7.573 8.195 3.551 1.00 98.56 119 ILE A CA 1
ATOM 853 C C . ILE A 1 119 ? 6.356 9.115 3.457 1.00 98.56 119 ILE A C 1
ATOM 855 O O . ILE A 1 119 ? 5.818 9.511 4.489 1.00 98.56 119 ILE A O 1
ATOM 859 N N . LEU A 1 120 ? 5.889 9.423 2.244 1.00 98.44 120 LEU A N 1
ATOM 860 C CA . LEU A 1 120 ? 4.726 10.286 2.042 1.00 98.44 120 LEU A CA 1
ATOM 861 C C . LEU A 1 120 ? 3.469 9.698 2.684 1.00 98.44 120 LEU A C 1
ATOM 863 O O . LEU A 1 120 ? 2.794 10.413 3.418 1.00 98.44 120 LEU A O 1
ATOM 867 N N . TRP A 1 121 ? 3.198 8.402 2.508 1.00 98.19 121 TRP A N 1
ATOM 868 C CA . TRP A 1 121 ? 2.087 7.736 3.193 1.00 98.19 121 TRP A CA 1
ATOM 869 C C . TRP A 1 121 ? 2.200 7.863 4.715 1.00 98.19 121 TRP A C 1
ATOM 871 O O . TRP A 1 121 ? 1.257 8.317 5.367 1.00 98.19 121 TRP A O 1
ATOM 881 N N . VAL A 1 122 ? 3.352 7.519 5.297 1.00 97.81 122 VAL A N 1
ATOM 882 C CA . VAL A 1 122 ? 3.565 7.600 6.752 1.00 97.81 122 VAL A CA 1
ATOM 883 C C . VAL A 1 122 ? 3.385 9.029 7.263 1.00 97.81 122 VAL A C 1
ATOM 885 O O . VAL A 1 122 ? 2.699 9.228 8.268 1.00 97.81 122 VAL A O 1
ATOM 888 N N . LEU A 1 123 ? 3.939 10.027 6.568 1.00 98.06 123 LEU A N 1
ATOM 889 C CA . LEU A 1 123 ? 3.771 11.438 6.910 1.00 98.06 123 LEU A CA 1
ATOM 890 C C . LEU A 1 123 ? 2.305 11.863 6.822 1.00 98.06 123 LEU A C 1
ATOM 892 O O . LEU A 1 123 ? 1.814 12.516 7.740 1.00 98.06 123 LEU A O 1
ATOM 896 N N . THR A 1 124 ? 1.577 11.459 5.778 1.00 97.38 124 THR A N 1
ATOM 897 C CA . THR A 1 124 ? 0.136 11.714 5.670 1.00 97.38 124 THR A CA 1
ATOM 898 C C . THR A 1 124 ? -0.612 11.121 6.860 1.00 97.38 124 THR A C 1
ATOM 900 O O . THR A 1 124 ? -1.381 11.833 7.501 1.00 97.38 124 THR A O 1
ATOM 903 N N . GLY A 1 125 ? -0.358 9.859 7.220 1.00 96.31 125 GLY A N 1
ATOM 904 C CA . GLY A 1 125 ? -0.961 9.233 8.400 1.00 96.31 125 GLY A CA 1
ATOM 905 C C . GLY A 1 125 ? -0.621 9.973 9.698 1.00 96.31 125 GLY A C 1
ATOM 906 O O . GLY A 1 125 ? -1.503 10.247 10.513 1.00 96.31 125 GLY A O 1
ATOM 907 N N . PHE A 1 126 ? 0.642 10.363 9.871 1.00 96.50 126 PHE A N 1
ATOM 908 C CA . PHE A 1 126 ? 1.102 11.137 11.021 1.00 96.50 126 PHE A CA 1
ATOM 909 C C . PHE A 1 126 ? 0.382 12.488 11.131 1.00 96.50 126 PHE A C 1
ATOM 911 O O . PHE A 1 126 ? -0.184 12.792 12.182 1.00 96.50 126 PHE A O 1
ATOM 918 N N . PHE A 1 127 ? 0.344 13.277 10.052 1.00 96.31 127 PHE A N 1
ATOM 919 C CA . PHE A 1 127 ? -0.311 14.585 10.043 1.00 96.31 127 PHE A CA 1
ATOM 920 C C . PHE A 1 127 ? -1.828 14.479 10.191 1.00 96.31 127 PHE A C 1
ATOM 922 O O . PHE A 1 127 ? -2.407 15.281 10.918 1.00 96.31 127 PHE A O 1
ATOM 929 N N . VAL A 1 128 ? -2.472 13.477 9.585 1.00 95.06 128 VAL A N 1
ATOM 930 C CA . VAL A 1 128 ? -3.905 13.214 9.789 1.00 95.06 128 VAL A CA 1
ATOM 931 C C . VAL A 1 128 ? -4.189 12.955 11.266 1.00 95.06 128 VAL A C 1
ATOM 933 O O . VAL A 1 128 ? -5.062 13.604 11.834 1.00 95.06 128 VAL A O 1
ATOM 936 N N . GLY A 1 129 ? -3.425 12.075 11.918 1.00 93.12 129 GLY A N 1
ATOM 937 C CA . GLY A 1 129 ? -3.600 11.803 13.346 1.00 93.12 129 GLY A CA 1
ATOM 938 C C . GLY A 1 129 ? -3.319 13.018 14.237 1.00 93.12 129 GLY A C 1
ATOM 939 O O . GLY A 1 129 ? -4.066 13.275 15.179 1.00 93.12 129 GLY A O 1
ATOM 940 N N . LEU A 1 130 ? -2.274 13.791 13.925 1.00 92.81 130 LEU A N 1
ATOM 941 C CA . LEU A 1 130 ? -1.891 14.986 14.681 1.00 92.81 130 LEU A CA 1
ATOM 942 C C . LEU A 1 130 ? -2.933 16.107 14.563 1.00 92.81 130 LEU A C 1
ATOM 944 O O . LEU A 1 130 ? -3.312 16.712 15.566 1.00 92.81 130 LEU A O 1
ATOM 948 N N . LEU A 1 131 ? -3.378 16.412 13.343 1.00 93.69 131 LEU A N 1
ATOM 949 C CA . LEU A 1 131 ? -4.322 17.498 13.084 1.00 93.69 131 LEU A CA 1
ATOM 950 C C . LEU A 1 131 ? -5.724 17.140 13.576 1.00 93.69 131 LEU A C 1
ATOM 952 O O . LEU A 1 131 ? -6.387 17.990 14.165 1.00 93.69 131 LEU A O 1
ATOM 956 N N . TRP A 1 132 ? -6.152 15.882 13.423 1.00 90.38 132 TRP A N 1
ATOM 957 C CA . TRP A 1 132 ? -7.460 15.435 13.904 1.00 90.38 132 TRP A CA 1
ATOM 958 C C . TRP A 1 132 ? -7.610 15.583 15.423 1.00 90.38 132 TRP A C 1
ATOM 960 O O . TRP A 1 132 ? -8.633 16.074 15.901 1.00 90.38 132 TRP A O 1
ATOM 970 N N . ALA A 1 133 ? -6.557 15.256 16.180 1.00 85.69 133 ALA A N 1
ATOM 971 C CA . ALA A 1 133 ? -6.528 15.457 17.627 1.00 85.69 133 ALA A CA 1
ATOM 972 C C . ALA A 1 133 ? -6.638 16.944 18.023 1.00 85.69 133 ALA A C 1
ATOM 974 O O . ALA A 1 133 ? -7.239 17.271 19.044 1.00 85.69 133 ALA A O 1
ATOM 975 N N . ARG A 1 134 ? -6.092 17.860 17.209 1.00 84.94 134 ARG A N 1
ATOM 976 C CA . ARG A 1 134 ? -6.117 19.311 17.471 1.00 84.94 134 ARG A CA 1
ATOM 977 C C . ARG A 1 134 ? -7.439 19.982 17.106 1.00 84.94 134 ARG A C 1
ATOM 979 O O . ARG A 1 134 ? -7.808 20.954 17.751 1.00 84.94 134 ARG A O 1
ATOM 986 N N . ILE A 1 135 ? -8.152 19.471 16.102 1.00 85.69 135 ILE A N 1
ATOM 987 C CA . ILE A 1 135 ? -9.428 20.040 15.622 1.00 85.69 135 ILE A CA 1
ATOM 988 C C . ILE A 1 135 ? -10.612 19.629 16.532 1.00 85.69 135 ILE A C 1
ATOM 990 O O . ILE A 1 135 ? -11.754 20.011 16.300 1.00 85.69 135 ILE A O 1
ATOM 994 N N . GLY A 1 136 ? -10.353 18.900 17.623 1.00 67.75 136 GLY A N 1
ATOM 995 C CA . GLY A 1 136 ? -11.374 18.493 18.594 1.00 67.75 136 GLY A CA 1
ATOM 996 C C . GLY A 1 136 ? -11.883 17.065 18.401 1.00 67.75 136 GLY A C 1
ATOM 997 O O . GLY A 1 136 ? -12.883 16.686 19.009 1.00 67.75 136 GLY A O 1
ATOM 998 N N . GLY A 1 137 ? -11.188 16.245 17.604 1.00 62.78 137 GLY A N 1
ATOM 999 C CA . GLY A 1 137 ? -11.374 14.799 17.585 1.00 62.78 137 GLY A CA 1
ATOM 1000 C C . GLY A 1 137 ? -10.911 14.191 18.906 1.00 62.78 137 GLY A C 1
ATOM 1001 O O . GLY A 1 137 ? -9.793 13.698 18.999 1.00 62.78 137 GLY A O 1
ATOM 1002 N N . GLN A 1 138 ? -11.748 14.273 19.941 1.00 58.41 138 GLN A N 1
ATOM 1003 C CA . GLN A 1 138 ? -11.494 13.681 21.254 1.00 58.41 138 GLN A CA 1
ATOM 1004 C C . GLN A 1 138 ? -11.124 12.195 21.091 1.00 58.41 138 GLN A C 1
ATOM 1006 O O . GLN A 1 138 ? -11.945 11.418 20.586 1.00 58.41 138 GLN A O 1
ATOM 1011 N N . PRO A 1 139 ? -9.929 11.762 21.532 1.00 55.56 139 PRO A N 1
ATOM 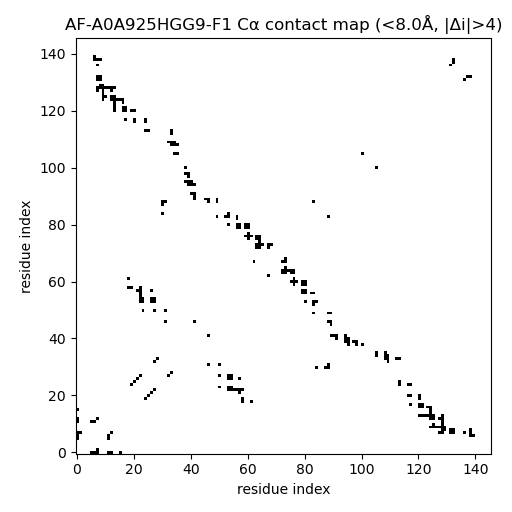1012 C CA . PRO A 1 139 ? -9.647 10.351 21.719 1.00 55.56 139 PRO A CA 1
ATOM 1013 C C . PRO A 1 139 ? -10.627 9.831 22.767 1.00 55.56 139 PRO A C 1
ATOM 1015 O O . PRO A 1 139 ? -10.578 10.218 23.935 1.00 55.56 139 PRO A O 1
ATOM 1018 N N . LYS A 1 140 ? -11.557 8.966 22.361 1.00 52.28 140 LYS A N 1
ATOM 1019 C CA . LYS A 1 140 ? -12.418 8.247 23.301 1.00 52.28 140 LYS A CA 1
ATOM 1020 C C . LYS A 1 140 ? -11.554 7.197 24.009 1.00 52.28 140 LYS A C 1
ATOM 1022 O O . LYS A 1 140 ? -11.561 6.028 23.642 1.00 52.28 140 LYS A O 1
ATOM 1027 N N . ALA A 1 141 ? -10.776 7.609 25.005 1.00 51.34 141 ALA A N 1
ATOM 1028 C CA . ALA A 1 141 ? -10.006 6.702 25.843 1.00 51.34 141 ALA A CA 1
ATOM 1029 C C . ALA A 1 141 ? -10.219 7.033 27.328 1.00 51.34 141 ALA A C 1
ATOM 1031 O O . ALA A 1 141 ? -9.976 8.156 27.754 1.00 51.34 141 ALA A O 1
ATOM 1032 N N . ALA A 1 142 ? -10.628 6.000 28.081 1.00 45.25 142 ALA A N 1
ATOM 1033 C CA . ALA A 1 142 ? -10.722 5.896 29.548 1.00 45.25 142 ALA A CA 1
ATOM 1034 C C . ALA A 1 142 ? -12.087 6.103 30.255 1.00 45.25 142 ALA A C 1
ATOM 1036 O O . ALA A 1 142 ? -12.106 6.484 31.417 1.00 45.25 142 ALA A O 1
ATOM 1037 N N . ALA A 1 143 ? -13.223 5.734 29.643 1.00 43.28 143 ALA A N 1
ATOM 1038 C CA . ALA A 1 143 ? -14.517 5.605 30.353 1.00 43.28 143 ALA A CA 1
ATOM 1039 C C . ALA A 1 143 ? -14.926 4.146 30.681 1.00 43.28 143 ALA A C 1
ATOM 1041 O O . ALA A 1 143 ? -16.108 3.854 30.823 1.00 43.28 143 ALA A O 1
ATOM 1042 N N . ALA A 1 144 ? -13.973 3.210 30.769 1.00 44.97 144 ALA A N 1
ATOM 1043 C CA . ALA A 1 144 ? -14.261 1.789 31.032 1.00 44.97 144 ALA A CA 1
ATOM 1044 C C . ALA A 1 144 ? -13.295 1.147 32.047 1.00 44.97 144 ALA A C 1
ATOM 1046 O O . ALA A 1 144 ? -12.888 -0.004 31.903 1.00 44.97 144 ALA A O 1
ATOM 1047 N N . ARG A 1 145 ? -12.892 1.915 33.063 1.00 45.44 145 ARG A N 1
ATOM 1048 C CA . ARG A 1 145 ? -12.315 1.389 34.308 1.00 45.44 145 ARG A CA 1
ATOM 1049 C C . ARG A 1 145 ? -12.964 2.130 35.476 1.00 45.44 145 ARG A C 1
ATOM 1051 O O . ARG A 1 145 ? -12.376 3.058 36.020 1.00 45.44 145 ARG A O 1
ATOM 1058 N N . GLY A 1 146 ? -14.211 1.768 35.749 1.00 41.72 146 GLY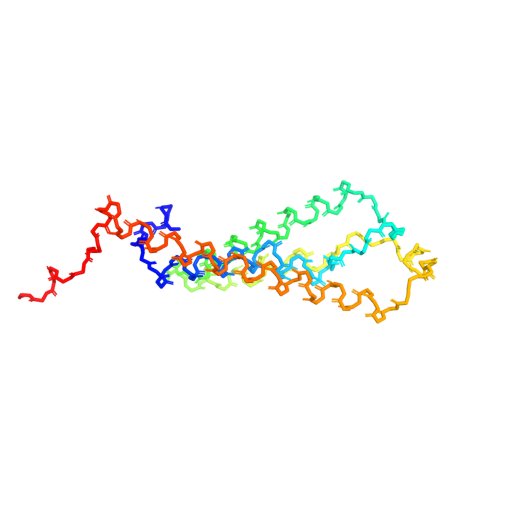 A N 1
ATOM 1059 C CA . GLY A 1 146 ? -14.955 2.079 36.966 1.00 41.72 146 GLY A CA 1
ATOM 1060 C C . GLY A 1 146 ? -15.481 0.774 37.530 1.00 41.72 146 GLY A C 1
ATOM 1061 O O . GLY A 1 146 ? -15.829 -0.091 36.692 1.00 41.72 146 GLY A O 1
#